Protein AF-A0A3D4UN04-F1 (afdb_monomer_lite)

Sequence (105 aa):
MIKTPAHPDILQAVARTGAILAQEGYNGPVRLVIAGGVAGLLSGLTRATLDCDVLSCSDDDQWERIENAAREAAAELDLPETWLNRECSIYANDFPLGWQDRTEP

pLDDT: mean 80.6, std 15.05, range [31.64, 96.88]

Foldseek 3Di:
DPPDPPQDAVVQLVVQLVVLCVVVVNPDDWDWDWDDPVVCVVVVNDDGDQAIETQDTPDPVVVVSSLVSSLVSCVVRVGPSCRYPNPCPVCVVVDPPCVVVVRDD

Secondary structure (DSSP, 8-state):
------PPPHHHHHHHHHHHHHHTT--SPP-EEEEHHHHHHHTT-----S-EEEEEES-HHHHHHHHHHHHHHHHHHT--TTSEESGGGGGGGGSPTTTGGGS--

Radius of gyration: 14.55 Å; chains: 1; bounding box: 47×24×37 Å

Structure (mmCIF, N/CA/C/O backbone):
data_AF-A0A3D4UN04-F1
#
_entry.id   AF-A0A3D4UN04-F1
#
loop_
_atom_site.group_PDB
_atom_site.id
_atom_site.type_symbol
_atom_site.label_atom_id
_atom_s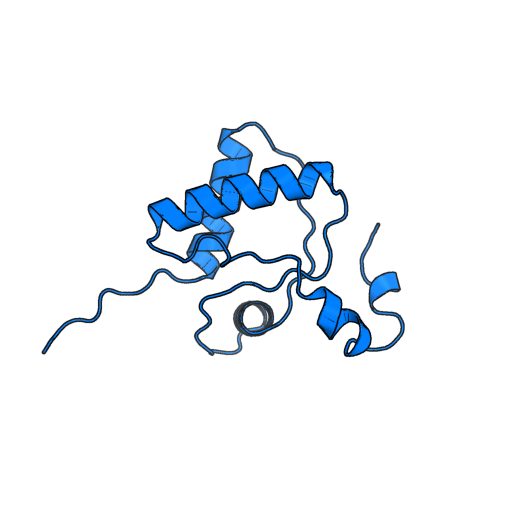ite.label_alt_id
_atom_site.label_comp_id
_atom_site.label_asym_id
_atom_site.label_entity_id
_atom_site.label_seq_id
_atom_site.pdbx_PDB_ins_code
_atom_site.Cartn_x
_atom_site.Cartn_y
_atom_site.Cartn_z
_atom_site.occupancy
_atom_site.B_iso_or_equiv
_atom_site.auth_seq_id
_atom_site.auth_comp_id
_atom_site.auth_asym_id
_atom_site.auth_atom_id
_atom_site.pdbx_PDB_model_num
ATOM 1 N N . MET A 1 1 ? 33.393 4.620 9.721 1.00 44.44 1 MET A N 1
ATOM 2 C CA . MET A 1 1 ? 32.382 3.816 9.005 1.00 44.44 1 MET A CA 1
ATOM 3 C C . MET A 1 1 ? 31.030 4.360 9.437 1.00 44.44 1 MET A C 1
ATOM 5 O O . MET A 1 1 ? 30.648 4.146 10.580 1.00 44.44 1 MET A O 1
ATOM 9 N N . ILE A 1 2 ? 30.402 5.204 8.615 1.00 38.44 2 ILE A N 1
ATOM 10 C CA . ILE A 1 2 ? 29.077 5.756 8.926 1.00 38.44 2 ILE A CA 1
ATOM 11 C C . ILE A 1 2 ? 28.105 4.590 8.749 1.00 38.44 2 ILE A C 1
ATOM 13 O O . ILE A 1 2 ? 27.993 4.058 7.648 1.00 38.44 2 ILE A O 1
ATOM 17 N N . LYS A 1 3 ? 27.494 4.120 9.840 1.00 31.64 3 LYS A N 1
ATOM 18 C CA . LYS A 1 3 ? 26.382 3.175 9.750 1.00 31.64 3 LYS A CA 1
ATOM 19 C C . LYS A 1 3 ? 25.225 3.956 9.146 1.00 31.64 3 LYS A C 1
ATOM 21 O O . LYS A 1 3 ? 24.670 4.815 9.824 1.00 31.64 3 LYS A O 1
ATOM 26 N N . THR A 1 4 ? 24.912 3.707 7.881 1.00 40.75 4 THR A N 1
ATOM 27 C CA . THR A 1 4 ? 23.627 4.126 7.326 1.00 40.75 4 THR A CA 1
ATOM 28 C C . THR A 1 4 ? 22.555 3.529 8.240 1.00 40.75 4 THR A C 1
ATOM 30 O O . THR A 1 4 ? 22.646 2.328 8.527 1.00 40.75 4 THR A O 1
ATOM 33 N N . PRO A 1 5 ? 21.619 4.323 8.791 1.00 44.84 5 PRO A N 1
ATOM 34 C CA . PRO A 1 5 ? 20.500 3.755 9.527 1.00 44.84 5 PRO A CA 1
ATOM 35 C C . PRO A 1 5 ? 19.844 2.693 8.640 1.00 44.84 5 PRO A C 1
ATOM 37 O O . PRO A 1 5 ? 19.756 2.866 7.423 1.00 44.84 5 PRO A O 1
ATOM 40 N N . ALA A 1 6 ? 19.490 1.550 9.227 1.00 55.56 6 ALA A N 1
ATOM 41 C CA . ALA A 1 6 ? 18.748 0.533 8.501 1.00 55.56 6 ALA A CA 1
ATOM 42 C C . ALA A 1 6 ? 17.419 1.178 8.104 1.00 55.56 6 ALA A C 1
ATOM 44 O O . ALA A 1 6 ? 16.586 1.422 8.975 1.00 55.56 6 ALA A O 1
ATOM 45 N N . HIS A 1 7 ? 17.271 1.535 6.826 1.00 57.25 7 HIS A N 1
ATOM 46 C CA . HIS A 1 7 ? 15.988 1.998 6.321 1.00 57.25 7 HIS A CA 1
ATOM 47 C C . HIS A 1 7 ? 14.961 0.898 6.607 1.00 57.25 7 HIS A C 1
ATOM 49 O O . HIS A 1 7 ? 15.279 -0.279 6.387 1.00 57.25 7 HIS A O 1
ATOM 55 N N . PRO A 1 8 ? 13.784 1.250 7.145 1.00 65.19 8 PRO A N 1
ATOM 56 C CA . PRO A 1 8 ? 12.751 0.268 7.410 1.00 65.19 8 PRO A CA 1
ATOM 57 C C . PRO A 1 8 ? 12.417 -0.490 6.134 1.00 65.19 8 PRO A C 1
ATOM 59 O O . PRO A 1 8 ? 12.373 0.073 5.040 1.00 65.19 8 PRO A O 1
ATOM 62 N N . ASP A 1 9 ? 12.210 -1.791 6.295 1.00 83.56 9 ASP A N 1
ATOM 63 C CA . ASP A 1 9 ? 11.784 -2.653 5.205 1.00 83.56 9 ASP A CA 1
ATOM 64 C C . ASP A 1 9 ? 10.377 -2.225 4.762 1.00 83.56 9 ASP A C 1
ATOM 66 O O . ASP A 1 9 ? 9.489 -2.023 5.590 1.00 83.56 9 ASP A O 1
ATOM 70 N N . ILE A 1 10 ? 10.141 -2.110 3.458 1.00 87.56 10 ILE A N 1
ATOM 71 C CA . ILE A 1 10 ? 8.818 -1.802 2.906 1.00 87.56 10 ILE A CA 1
ATOM 72 C C . ILE A 1 10 ? 7.759 -2.814 3.381 1.00 87.56 10 ILE A C 1
ATOM 74 O O . ILE A 1 10 ? 6.599 -2.465 3.587 1.00 87.56 10 ILE A O 1
ATOM 78 N N . LEU A 1 11 ? 8.163 -4.060 3.659 1.00 88.00 11 LEU A N 1
ATOM 79 C CA . LEU A 1 11 ? 7.290 -5.078 4.245 1.00 88.00 11 LEU A CA 1
ATOM 80 C C . LEU A 1 11 ? 6.897 -4.745 5.692 1.00 88.00 11 LEU A C 1
ATOM 82 O O . LEU A 1 11 ? 5.776 -5.038 6.111 1.00 88.00 11 LEU A O 1
ATOM 86 N N . GLN A 1 12 ? 7.787 -4.096 6.448 1.00 91.38 12 GLN A N 1
ATOM 87 C CA . GLN A 1 12 ? 7.478 -3.568 7.776 1.00 91.38 12 GLN A CA 1
ATOM 88 C C . GLN A 1 12 ? 6.447 -2.438 7.684 1.00 91.38 12 GLN A C 1
ATOM 90 O O . GLN A 1 12 ? 5.528 -2.402 8.501 1.00 91.38 12 GLN A O 1
ATOM 95 N N . ALA A 1 13 ? 6.550 -1.562 6.681 1.00 92.31 13 ALA A N 1
ATOM 96 C CA . ALA A 1 13 ? 5.578 -0.492 6.452 1.00 92.31 13 ALA A CA 1
ATOM 97 C C . ALA A 1 13 ? 4.184 -1.036 6.096 1.00 92.31 13 ALA A C 1
ATOM 99 O O . ALA A 1 13 ? 3.181 -0.603 6.671 1.00 92.31 13 ALA A O 1
ATOM 100 N N . VAL A 1 14 ? 4.113 -2.060 5.235 1.00 91.44 14 VAL A N 1
AT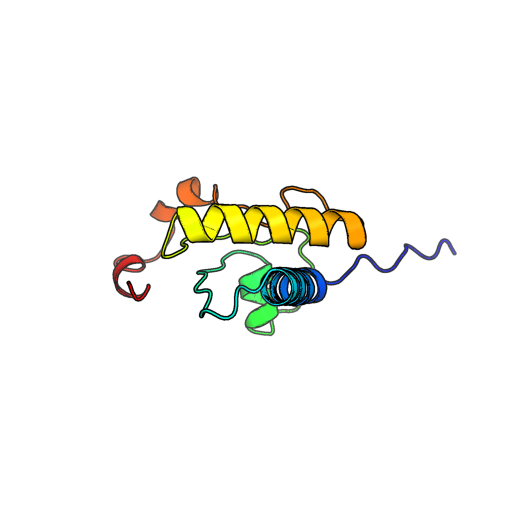OM 101 C CA . VAL A 1 14 ? 2.858 -2.767 4.915 1.00 91.44 14 VAL A CA 1
ATOM 102 C C . VAL A 1 14 ? 2.253 -3.408 6.166 1.00 91.44 14 VAL A C 1
ATOM 104 O O . VAL A 1 14 ? 1.072 -3.211 6.458 1.00 91.44 14 VAL A O 1
ATOM 107 N N . ALA A 1 15 ? 3.059 -4.131 6.949 1.00 92.50 15 ALA A N 1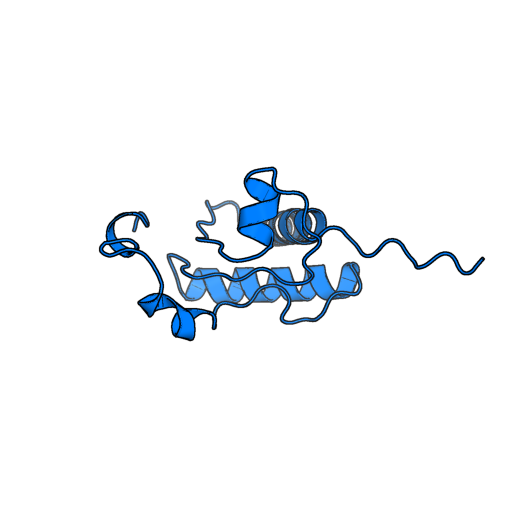
ATOM 108 C CA . ALA A 1 15 ? 2.593 -4.749 8.187 1.00 92.50 15 ALA A CA 1
ATOM 109 C C . ALA A 1 15 ? 2.106 -3.705 9.205 1.00 92.50 15 ALA A C 1
ATOM 111 O O . ALA A 1 15 ? 1.085 -3.911 9.866 1.00 92.50 15 ALA A O 1
ATOM 112 N N . ARG A 1 16 ? 2.804 -2.566 9.316 1.00 95.50 16 ARG A N 1
ATOM 113 C CA . ARG A 1 16 ? 2.426 -1.497 10.243 1.00 95.50 16 ARG A CA 1
ATOM 114 C C . ARG A 1 16 ? 1.129 -0.809 9.834 1.00 95.50 16 ARG A C 1
ATOM 116 O O . ARG A 1 16 ? 0.284 -0.595 10.698 1.00 95.50 16 ARG A O 1
ATOM 123 N N . THR A 1 17 ? 0.933 -0.572 8.539 1.00 95.12 17 THR A N 1
ATOM 124 C CA . THR A 1 17 ? -0.327 -0.049 7.985 1.00 95.12 17 THR A CA 1
ATOM 125 C C . THR A 1 17 ? -1.507 -0.940 8.371 1.00 95.12 17 THR A C 1
ATOM 127 O O . THR A 1 17 ? -2.511 -0.457 8.889 1.00 95.12 17 THR A O 1
ATOM 130 N N . GLY A 1 18 ? -1.364 -2.262 8.216 1.00 94.31 18 GLY A N 1
ATOM 131 C CA . GLY A 1 18 ? -2.391 -3.217 8.642 1.00 94.31 18 GLY A CA 1
ATOM 132 C C . GLY A 1 18 ? -2.671 -3.177 10.150 1.00 94.31 18 GLY A C 1
ATOM 133 O O . GLY A 1 18 ? -3.822 -3.277 10.570 1.00 94.31 18 GLY A O 1
ATOM 134 N N . ALA A 1 19 ? -1.637 -2.989 10.974 1.00 95.62 19 ALA A N 1
ATOM 135 C CA . ALA A 1 19 ? -1.799 -2.862 12.420 1.00 95.62 19 ALA A CA 1
ATOM 136 C C . ALA A 1 19 ? -2.537 -1.574 12.827 1.00 95.62 19 ALA A C 1
ATOM 138 O O . ALA A 1 19 ? -3.340 -1.623 13.756 1.00 95.62 19 ALA A O 1
ATOM 139 N N . ILE A 1 20 ? -2.287 -0.452 12.146 1.00 96.81 20 ILE A N 1
ATOM 140 C CA . ILE A 1 20 ? -2.984 0.823 12.388 1.00 96.81 20 ILE A CA 1
ATOM 141 C C . ILE A 1 20 ? -4.466 0.687 12.024 1.00 96.81 20 ILE A C 1
ATOM 143 O O . ILE A 1 20 ? -5.322 0.952 12.863 1.00 96.81 20 ILE A O 1
ATOM 147 N N . LEU A 1 21 ? -4.784 0.131 10.849 1.00 94.94 21 LEU A N 1
ATOM 148 C CA . LEU A 1 21 ? -6.173 -0.141 10.448 1.00 94.94 21 LEU A CA 1
ATOM 149 C C . LEU A 1 21 ? -6.925 -0.986 11.491 1.00 94.94 21 LEU A C 1
ATOM 151 O O . LEU A 1 21 ? -8.054 -0.667 11.868 1.00 94.94 21 LEU A O 1
ATOM 155 N N . ALA A 1 22 ? -6.285 -2.036 12.014 1.00 94.50 22 ALA A N 1
ATOM 156 C CA . ALA A 1 22 ? -6.875 -2.867 13.061 1.00 94.50 22 ALA A CA 1
ATOM 157 C C . ALA A 1 22 ? -7.105 -2.091 14.375 1.00 94.50 22 ALA A C 1
ATOM 159 O O . ALA A 1 22 ? -8.129 -2.286 15.034 1.00 94.50 22 ALA A O 1
ATOM 160 N N . GLN A 1 23 ? -6.183 -1.196 14.753 1.00 95.38 23 GLN A N 1
ATOM 161 C CA . GLN A 1 23 ? -6.305 -0.332 15.937 1.00 95.38 23 GLN A CA 1
ATOM 162 C C . GLN A 1 23 ? -7.466 0.664 15.813 1.00 95.38 23 GLN A C 1
ATOM 164 O O . GLN A 1 23 ? -8.153 0.924 16.800 1.00 95.38 23 GLN A O 1
ATOM 169 N N . GLU A 1 24 ? -7.748 1.145 14.603 1.00 93.81 24 GLU A N 1
ATOM 170 C CA . GLU A 1 24 ? -8.899 2.003 14.290 1.00 93.81 24 GLU A CA 1
ATOM 171 C C . GLU A 1 24 ? -10.235 1.238 14.208 1.00 93.81 24 GLU A C 1
ATOM 173 O O . GLU A 1 24 ? -11.288 1.816 13.930 1.00 93.81 24 GLU A O 1
ATOM 178 N N . GLY A 1 25 ? -10.219 -0.074 14.463 1.00 92.69 25 GLY A N 1
ATOM 179 C CA . GLY A 1 25 ? -11.403 -0.930 14.441 1.00 92.69 25 GLY A CA 1
ATOM 180 C C . GLY A 1 25 ? -11.762 -1.466 13.055 1.00 92.69 25 GLY A C 1
ATOM 181 O O . GLY A 1 25 ? -12.805 -2.111 12.905 1.00 92.69 25 GLY A O 1
ATOM 182 N N . TYR A 1 26 ? -10.911 -1.257 12.047 1.00 90.69 26 TYR A N 1
ATOM 183 C CA . TYR A 1 26 ? -11.088 -1.837 10.723 1.00 90.69 26 TYR A CA 1
ATOM 184 C C . TYR A 1 26 ? -10.561 -3.278 10.694 1.00 90.69 26 TYR A C 1
ATOM 186 O O . TYR A 1 26 ? -9.371 -3.532 10.546 1.00 90.69 26 TYR A O 1
ATOM 194 N N . ASN A 1 27 ? -11.477 -4.239 10.828 1.00 86.50 27 ASN A N 1
ATOM 195 C CA . ASN A 1 27 ? -11.166 -5.676 10.835 1.00 86.50 27 ASN A CA 1
ATOM 196 C C . ASN A 1 27 ? -11.621 -6.403 9.554 1.00 86.50 27 ASN A C 1
ATOM 198 O O . ASN A 1 27 ? -11.618 -7.633 9.499 1.00 86.50 27 ASN A O 1
ATOM 202 N N . GLY A 1 28 ? -12.075 -5.654 8.544 1.00 85.81 28 GLY A N 1
ATOM 203 C CA . GLY A 1 28 ? -12.487 -6.204 7.254 1.00 85.81 28 GLY A CA 1
ATOM 204 C C . GLY A 1 28 ? -11.288 -6.611 6.388 1.00 85.81 28 GLY A C 1
ATOM 205 O O . GLY A 1 28 ? -10.179 -6.114 6.598 1.00 85.81 28 GLY A O 1
ATOM 206 N N . PRO A 1 29 ? -11.479 -7.502 5.400 1.00 84.81 29 PRO A N 1
ATOM 207 C CA . PRO A 1 29 ? -10.421 -7.822 4.453 1.00 84.81 29 PRO A CA 1
ATOM 208 C C . PRO A 1 29 ? -10.085 -6.598 3.592 1.00 84.81 29 PRO A C 1
ATOM 210 O O . PRO A 1 29 ? -10.954 -6.034 2.930 1.00 84.81 29 PRO A O 1
ATOM 213 N N . VAL A 1 30 ? -8.804 -6.229 3.564 1.00 85.81 30 VAL A N 1
ATOM 214 C CA . VAL A 1 30 ? -8.249 -5.279 2.594 1.00 85.81 30 VAL A CA 1
ATOM 215 C C . VAL A 1 30 ? -7.699 -6.049 1.405 1.00 85.81 30 VAL A C 1
ATOM 217 O O . VAL A 1 30 ? -6.890 -6.964 1.573 1.00 85.81 30 VAL A O 1
ATOM 220 N N . ARG A 1 31 ? -8.133 -5.679 0.199 1.00 86.56 31 ARG A N 1
ATOM 221 C CA . ARG A 1 31 ? -7.655 -6.265 -1.054 1.00 86.56 31 ARG A CA 1
ATOM 222 C C . ARG A 1 31 ? -6.958 -5.186 -1.864 1.00 86.56 31 ARG A C 1
ATOM 224 O O . ARG A 1 31 ? -7.579 -4.210 -2.272 1.00 86.56 31 ARG A O 1
ATOM 231 N N . LEU A 1 32 ? -5.658 -5.374 -2.067 1.00 87.44 32 LEU A N 1
ATOM 232 C CA . LEU A 1 32 ? -4.817 -4.493 -2.866 1.00 87.44 32 LEU A CA 1
ATOM 233 C C . LEU A 1 32 ? -4.118 -5.310 -3.939 1.00 87.44 32 LEU A C 1
ATOM 235 O O . LEU A 1 32 ? -3.643 -6.418 -3.681 1.00 87.44 32 LEU A O 1
ATOM 239 N N . VAL A 1 33 ? -4.012 -4.731 -5.128 1.00 86.75 33 VAL A N 1
ATOM 240 C CA . VAL A 1 33 ? -3.169 -5.267 -6.194 1.00 86.75 33 VAL A CA 1
ATOM 241 C C . VAL A 1 33 ? -1.912 -4.425 -6.259 1.00 86.75 33 VAL A C 1
ATOM 243 O O . VAL A 1 33 ? -1.967 -3.259 -6.640 1.00 86.75 33 VAL A O 1
ATOM 246 N N . ILE A 1 34 ? -0.792 -5.025 -5.861 1.00 87.50 34 ILE A N 1
ATOM 247 C CA . ILE A 1 34 ? 0.507 -4.359 -5.774 1.00 87.50 34 ILE A CA 1
ATOM 248 C C . ILE A 1 34 ? 1.343 -4.687 -7.013 1.00 87.50 34 ILE A C 1
ATOM 250 O O . ILE A 1 34 ? 1.344 -5.825 -7.490 1.00 87.50 34 ILE A O 1
ATOM 254 N N . ALA A 1 35 ? 2.080 -3.698 -7.508 1.00 85.06 35 ALA A N 1
ATOM 255 C CA . ALA A 1 35 ? 3.037 -3.832 -8.598 1.00 85.06 35 ALA A CA 1
ATOM 256 C C . ALA A 1 35 ? 4.451 -3.399 -8.176 1.00 85.06 35 ALA A C 1
ATOM 258 O O . ALA A 1 35 ? 4.736 -3.149 -7.004 1.00 85.06 35 ALA A O 1
ATOM 259 N N . GLY A 1 36 ? 5.366 -3.360 -9.145 1.00 84.06 36 GLY A N 1
ATOM 260 C CA . GLY A 1 36 ? 6.690 -2.775 -8.955 1.00 84.06 36 GLY A CA 1
ATOM 261 C C . GLY A 1 36 ? 7.602 -3.570 -8.017 1.00 84.06 36 GLY A C 1
ATOM 262 O O . GLY A 1 36 ? 7.582 -4.806 -7.974 1.00 84.06 36 GLY A O 1
ATOM 263 N N . GLY A 1 37 ? 8.459 -2.847 -7.294 1.00 84.25 37 GLY A N 1
ATOM 264 C CA . GLY A 1 37 ? 9.492 -3.437 -6.442 1.00 84.25 37 GLY A CA 1
ATOM 265 C C . GLY A 1 37 ? 8.927 -4.297 -5.309 1.00 84.25 37 GLY A C 1
ATOM 266 O O . GLY A 1 37 ? 9.467 -5.371 -5.043 1.00 84.25 37 GLY A O 1
ATOM 267 N N . VAL A 1 38 ? 7.808 -3.885 -4.701 1.00 87.25 38 VAL A N 1
ATOM 268 C CA . VAL A 1 38 ? 7.156 -4.644 -3.618 1.00 87.25 38 VAL A CA 1
ATOM 269 C C . VAL A 1 38 ? 6.595 -5.965 -4.119 1.00 87.25 38 VAL A C 1
ATOM 271 O O . VAL A 1 38 ? 6.801 -6.987 -3.468 1.00 87.25 38 VAL A O 1
ATOM 274 N N . ALA A 1 39 ? 5.955 -5.991 -5.292 1.00 85.38 39 ALA A N 1
ATOM 275 C CA . ALA A 1 39 ? 5.503 -7.248 -5.891 1.00 85.38 39 ALA A CA 1
ATOM 276 C C . ALA A 1 39 ? 6.683 -8.212 -6.123 1.00 85.38 39 ALA A C 1
ATOM 278 O O . ALA A 1 39 ? 6.584 -9.409 -5.845 1.00 85.38 39 ALA A O 1
ATOM 279 N N . GLY A 1 40 ? 7.832 -7.674 -6.549 1.00 84.19 40 GLY A N 1
ATOM 280 C CA . GLY A 1 40 ? 9.084 -8.420 -6.638 1.00 84.19 40 GLY A CA 1
ATOM 281 C C . GLY A 1 40 ? 9.513 -9.007 -5.290 1.00 84.19 40 GLY A C 1
ATOM 282 O O . GLY A 1 40 ? 9.712 -10.220 -5.200 1.00 84.19 40 GLY A O 1
ATOM 283 N N . LEU A 1 41 ? 9.584 -8.185 -4.241 1.00 84.75 41 LEU A N 1
ATOM 284 C CA . LEU A 1 41 ? 9.942 -8.620 -2.885 1.00 84.75 41 LEU A CA 1
ATOM 285 C C . LEU A 1 41 ? 9.015 -9.723 -2.362 1.00 84.75 41 LEU A C 1
ATOM 287 O O . LEU A 1 41 ? 9.497 -10.747 -1.877 1.00 84.75 41 LEU A O 1
ATOM 291 N N . LEU A 1 42 ? 7.700 -9.561 -2.528 1.00 83.00 42 LEU A N 1
ATOM 292 C CA . LEU A 1 42 ? 6.696 -10.551 -2.123 1.00 83.00 42 LEU A CA 1
ATOM 293 C C . LEU A 1 42 ? 6.833 -11.879 -2.885 1.00 83.00 42 LEU A C 1
ATOM 295 O O . LEU A 1 42 ? 6.524 -12.936 -2.341 1.00 83.00 42 LEU A O 1
ATOM 299 N N . SER A 1 43 ? 7.335 -11.842 -4.123 1.00 83.75 43 SER A N 1
ATOM 300 C CA . SER A 1 43 ? 7.625 -13.037 -4.931 1.00 83.75 43 SER A CA 1
ATOM 301 C C . SER A 1 43 ? 8.993 -13.681 -4.647 1.00 83.75 43 SER A C 1
ATOM 303 O O . SER A 1 43 ? 9.344 -14.680 -5.274 1.00 83.75 43 SER A O 1
ATOM 305 N N . GLY A 1 44 ? 9.775 -13.131 -3.710 1.00 81.62 44 GLY A N 1
ATOM 306 C CA . GLY A 1 44 ? 11.112 -13.619 -3.359 1.00 81.62 44 GLY A CA 1
ATOM 307 C C . GLY A 1 44 ? 12.253 -13.027 -4.195 1.00 81.62 44 GLY A C 1
ATOM 308 O O . GLY A 1 44 ? 13.394 -13.475 -4.070 1.00 81.62 44 GLY A O 1
ATOM 309 N N . LEU A 1 45 ? 11.988 -12.017 -5.032 1.00 81.25 45 LEU A N 1
ATOM 310 C CA . LEU A 1 45 ? 13.036 -11.267 -5.724 1.00 81.25 45 LEU A CA 1
ATOM 311 C C . LEU A 1 45 ? 13.660 -10.256 -4.761 1.00 81.25 45 LEU A C 1
ATOM 313 O O . LEU A 1 45 ? 12.998 -9.352 -4.262 1.00 81.25 45 LEU A O 1
ATOM 317 N N . THR A 1 46 ? 14.963 -10.368 -4.526 1.00 67.44 46 THR A N 1
ATOM 318 C CA . THR A 1 46 ? 15.686 -9.471 -3.620 1.00 67.44 46 THR A CA 1
ATOM 319 C C . THR A 1 46 ? 16.098 -8.189 -4.338 1.00 67.44 46 THR A C 1
ATOM 321 O O . THR A 1 46 ? 17.214 -8.080 -4.852 1.00 67.44 46 THR A O 1
ATOM 324 N N . ARG A 1 47 ? 15.199 -7.205 -4.376 1.00 71.25 47 ARG A N 1
ATOM 325 C CA . ARG A 1 47 ? 15.506 -5.832 -4.790 1.00 71.25 47 ARG A CA 1
ATOM 326 C C . ARG A 1 47 ? 14.941 -4.865 -3.758 1.00 71.25 47 ARG A C 1
ATOM 328 O O . ARG A 1 47 ? 13.746 -4.882 -3.506 1.00 71.25 47 ARG A O 1
ATOM 335 N N . ALA A 1 48 ? 15.794 -4.018 -3.186 1.00 74.31 48 ALA A N 1
ATOM 336 C CA . ALA A 1 48 ? 15.330 -2.940 -2.319 1.00 74.31 48 ALA A CA 1
ATOM 337 C C . ALA A 1 48 ? 14.423 -1.980 -3.108 1.00 74.31 48 ALA A C 1
ATOM 339 O O . ALA A 1 48 ? 14.747 -1.615 -4.242 1.00 74.31 48 ALA A O 1
ATOM 340 N N . THR A 1 49 ? 13.312 -1.578 -2.500 1.00 83.69 49 THR A N 1
ATOM 341 C CA . THR A 1 49 ? 12.372 -0.579 -3.019 1.00 83.69 49 THR A CA 1
ATOM 342 C C . THR A 1 49 ? 11.915 0.300 -1.858 1.00 83.69 49 THR A C 1
ATOM 344 O O . THR A 1 49 ? 11.972 -0.140 -0.709 1.00 83.69 49 THR A O 1
ATOM 347 N N . LEU A 1 50 ? 11.546 1.547 -2.141 1.00 81.50 50 LEU A N 1
ATOM 348 C CA . LEU A 1 50 ? 11.184 2.542 -1.118 1.00 81.50 50 LEU A CA 1
ATOM 349 C C . LEU A 1 50 ? 9.705 2.949 -1.185 1.00 81.50 50 LEU A C 1
ATOM 351 O O . LEU A 1 50 ? 9.243 3.735 -0.365 1.00 81.50 50 LEU A O 1
ATOM 355 N N . ASP A 1 51 ? 8.987 2.409 -2.158 1.00 84.31 51 ASP A N 1
ATOM 356 C CA . ASP A 1 51 ? 7.605 2.686 -2.508 1.00 84.31 51 ASP A CA 1
ATOM 357 C C . ASP A 1 51 ? 6.869 1.383 -2.852 1.00 84.31 51 ASP A C 1
ATOM 359 O O . ASP A 1 51 ? 7.480 0.339 -3.094 1.00 84.31 51 ASP A O 1
ATOM 363 N N . CYS A 1 52 ? 5.545 1.452 -2.825 1.00 88.44 52 CYS A N 1
ATOM 364 C CA . CYS A 1 52 ? 4.583 0.384 -3.001 1.00 88.44 52 CYS A CA 1
ATOM 365 C C . CYS A 1 52 ? 3.478 0.886 -3.934 1.00 88.44 52 CYS A C 1
ATOM 367 O O . CYS A 1 52 ? 2.555 1.598 -3.530 1.00 88.44 52 CYS A O 1
ATOM 369 N N . ASP A 1 53 ? 3.586 0.477 -5.192 1.00 88.75 53 ASP A N 1
ATOM 370 C CA . ASP A 1 53 ? 2.643 0.825 -6.243 1.00 88.75 53 ASP A CA 1
ATOM 371 C C . ASP A 1 53 ? 1.349 0.014 -6.102 1.00 88.75 53 ASP A C 1
ATOM 373 O O . ASP A 1 53 ? 1.359 -1.212 -6.256 1.00 88.75 53 ASP A O 1
ATOM 377 N N . VAL A 1 54 ? 0.224 0.686 -5.859 1.00 89.19 54 VAL A N 1
ATOM 378 C CA . VAL A 1 54 ? -1.110 0.077 -5.795 1.00 89.19 54 VAL A CA 1
ATOM 379 C C . VAL A 1 54 ? -1.853 0.343 -7.100 1.00 89.19 54 VAL A C 1
ATOM 381 O O . VAL A 1 54 ? -2.148 1.479 -7.456 1.00 89.19 54 VAL A O 1
ATOM 384 N N . LEU A 1 55 ? -2.201 -0.720 -7.819 1.00 83.19 55 LEU A N 1
ATOM 385 C CA . LEU A 1 55 ? -2.944 -0.633 -9.080 1.00 83.19 55 LEU A CA 1
ATOM 386 C C . LEU A 1 55 ? -4.450 -0.571 -8.880 1.00 83.19 55 LEU A C 1
ATOM 388 O O . LEU A 1 55 ? -5.167 0.033 -9.674 1.00 83.19 55 LEU A O 1
ATOM 392 N N . SER A 1 56 ? -4.932 -1.293 -7.872 1.00 81.25 56 SER A N 1
ATOM 393 C CA . SER A 1 56 ? -6.353 -1.458 -7.620 1.00 81.25 56 SER A CA 1
ATOM 394 C C . SER A 1 56 ? -6.606 -1.687 -6.137 1.00 81.25 56 SER A C 1
ATOM 396 O O . SER A 1 56 ? -5.857 -2.405 -5.466 1.00 81.25 56 SER A O 1
ATOM 398 N N . CYS A 1 57 ? -7.673 -1.057 -5.664 1.00 82.38 57 CYS A N 1
ATOM 399 C CA . CYS A 1 57 ? -8.302 -1.228 -4.366 1.00 82.38 57 CYS A CA 1
ATOM 400 C C . CYS A 1 57 ? -9.808 -1.308 -4.646 1.00 82.38 57 CYS A C 1
ATOM 402 O O . CYS A 1 57 ? -10.306 -0.526 -5.457 1.00 82.38 57 CYS A O 1
ATOM 404 N N . SER A 1 58 ? -10.501 -2.271 -4.039 1.00 73.25 58 SER A N 1
ATOM 405 C CA . SER A 1 58 ? -11.903 -2.575 -4.364 1.00 73.25 58 SER A CA 1
ATOM 406 C C . SER A 1 58 ? -12.881 -1.433 -4.048 1.00 73.25 58 SER A C 1
ATOM 408 O O . SER A 1 58 ? -13.963 -1.391 -4.625 1.00 73.25 58 SER A O 1
ATOM 410 N N . ASP A 1 59 ? -12.524 -0.518 -3.143 1.00 82.44 59 ASP A N 1
ATOM 411 C CA . ASP A 1 59 ? -13.427 0.509 -2.617 1.00 82.44 59 ASP A CA 1
ATOM 412 C C . ASP A 1 59 ? -12.676 1.830 -2.345 1.00 82.44 59 ASP A C 1
ATOM 414 O O . ASP A 1 59 ? -11.618 1.842 -1.712 1.00 82.44 59 ASP A O 1
ATOM 418 N N . ASP A 1 60 ? -13.218 2.950 -2.834 1.00 83.31 60 ASP A N 1
ATOM 419 C CA . ASP A 1 60 ? -12.650 4.293 -2.651 1.00 83.31 60 ASP A CA 1
ATOM 420 C C . ASP A 1 60 ? -12.703 4.746 -1.185 1.00 83.31 60 ASP A C 1
ATOM 422 O O . ASP A 1 60 ? -11.733 5.326 -0.690 1.00 83.31 60 ASP A O 1
ATOM 426 N N . ASP A 1 61 ? -13.779 4.412 -0.464 1.00 85.31 61 ASP A N 1
ATOM 427 C CA . ASP A 1 61 ? -13.911 4.720 0.966 1.00 85.31 61 ASP A CA 1
ATOM 428 C C . ASP A 1 61 ? -12.908 3.893 1.789 1.00 85.31 61 ASP A C 1
ATOM 430 O O . ASP A 1 61 ? -12.394 4.324 2.828 1.00 85.31 61 ASP A O 1
ATOM 434 N N . GLN A 1 62 ? -12.606 2.679 1.320 1.00 88.31 62 GLN A N 1
ATOM 435 C CA . GLN A 1 62 ? -11.571 1.829 1.897 1.00 88.31 62 GLN A CA 1
ATOM 436 C C . GLN A 1 62 ? -10.174 2.393 1.607 1.00 88.31 62 GLN A C 1
ATOM 438 O O . GLN A 1 62 ? -9.315 2.363 2.491 1.00 88.31 62 GLN A O 1
ATOM 443 N N . TRP A 1 63 ? -9.952 2.938 0.408 1.00 91.19 63 TRP A N 1
ATOM 444 C CA . TRP A 1 63 ? -8.677 3.538 0.029 1.00 91.19 63 TRP A CA 1
ATOM 445 C C . TRP A 1 63 ? -8.303 4.717 0.928 1.00 91.19 63 TRP A C 1
ATOM 447 O O . TRP A 1 63 ? -7.181 4.743 1.422 1.00 91.19 63 TRP A O 1
ATOM 457 N N . GLU A 1 64 ? -9.224 5.646 1.205 1.00 91.69 64 GLU A N 1
ATOM 458 C CA . GLU A 1 64 ? -8.934 6.804 2.068 1.00 91.69 64 GLU A CA 1
ATOM 459 C C . GLU A 1 64 ? -8.429 6.368 3.456 1.00 91.69 64 GLU A C 1
ATOM 461 O O . GLU A 1 64 ? -7.470 6.922 3.996 1.00 91.69 64 GLU A O 1
ATOM 466 N N . ARG A 1 65 ? -9.026 5.313 4.022 1.00 92.81 65 ARG A N 1
ATOM 467 C CA . ARG A 1 65 ? -8.595 4.739 5.307 1.00 92.81 65 ARG A CA 1
ATOM 468 C C . ARG A 1 65 ? -7.205 4.121 5.217 1.00 92.81 65 ARG A C 1
ATOM 470 O O . ARG A 1 65 ? -6.371 4.362 6.085 1.00 92.81 65 ARG A O 1
ATOM 477 N N . ILE A 1 66 ? -6.956 3.334 4.171 1.00 94.06 66 ILE A N 1
ATOM 478 C CA . ILE A 1 66 ? -5.654 2.702 3.927 1.00 94.06 66 ILE A CA 1
ATOM 479 C C . ILE A 1 66 ? -4.572 3.766 3.755 1.00 94.06 66 ILE A C 1
ATOM 481 O O . ILE A 1 66 ? -3.502 3.642 4.342 1.00 94.06 66 ILE A O 1
ATOM 485 N N . GLU A 1 67 ? -4.854 4.811 2.985 1.00 94.31 67 GLU A N 1
ATOM 486 C CA . GLU A 1 67 ? -3.931 5.910 2.727 1.00 94.31 67 GLU A CA 1
ATOM 487 C C . GLU A 1 67 ? -3.596 6.674 4.013 1.00 94.31 67 GLU A C 1
ATOM 489 O O . GLU A 1 67 ? -2.423 6.920 4.290 1.00 94.31 67 GLU A O 1
ATOM 494 N N . ASN A 1 68 ? -4.593 6.980 4.846 1.00 95.06 68 ASN A N 1
ATOM 495 C CA . ASN A 1 68 ? -4.365 7.627 6.139 1.00 95.06 68 ASN A CA 1
ATOM 496 C C . ASN A 1 68 ? -3.505 6.757 7.071 1.00 95.06 68 ASN A C 1
ATOM 498 O O . ASN A 1 68 ? -2.507 7.239 7.611 1.00 95.06 68 ASN A O 1
ATOM 502 N N . ALA A 1 69 ? -3.819 5.464 7.185 1.00 96.25 69 ALA A N 1
ATOM 503 C CA . ALA A 1 69 ? -3.025 4.525 7.975 1.00 96.25 69 AL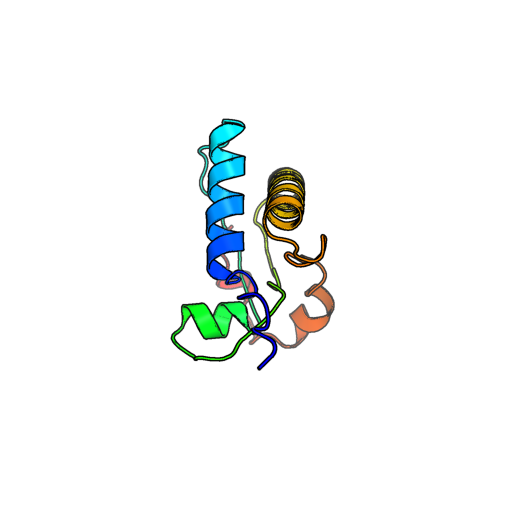A A CA 1
ATOM 504 C C . ALA A 1 69 ? -1.593 4.360 7.429 1.00 96.25 69 ALA A C 1
ATOM 506 O O . ALA A 1 69 ? -0.637 4.227 8.195 1.00 96.25 69 ALA A O 1
ATOM 507 N N . ALA A 1 70 ? -1.419 4.396 6.105 1.00 95.38 70 ALA A N 1
ATOM 508 C CA . ALA A 1 70 ? -0.113 4.311 5.462 1.00 95.38 70 ALA A CA 1
ATOM 509 C C . ALA A 1 70 ? 0.733 5.565 5.707 1.00 95.38 70 ALA A C 1
ATOM 511 O O . ALA A 1 70 ? 1.941 5.442 5.907 1.00 95.38 70 ALA A O 1
ATOM 512 N N . ARG A 1 71 ? 0.123 6.757 5.738 1.00 95.75 71 ARG A N 1
ATOM 513 C CA . ARG A 1 71 ? 0.806 8.009 6.105 1.00 95.75 71 ARG A CA 1
ATOM 514 C C . ARG A 1 71 ? 1.251 8.004 7.565 1.00 95.75 71 ARG A C 1
ATOM 516 O O . ARG A 1 71 ? 2.368 8.424 7.857 1.00 95.75 71 ARG A O 1
ATOM 523 N N . GLU A 1 72 ? 0.430 7.479 8.471 1.00 96.88 72 GLU A N 1
ATOM 524 C CA . GLU A 1 72 ? 0.823 7.310 9.874 1.00 96.88 72 GLU A CA 1
ATOM 525 C C . GLU A 1 72 ? 1.985 6.312 10.011 1.00 96.88 72 GLU A C 1
ATOM 527 O O . GLU A 1 72 ? 2.995 6.625 10.643 1.00 96.88 72 GLU A O 1
ATOM 532 N N . ALA A 1 73 ? 1.916 5.162 9.329 1.00 95.50 73 ALA A N 1
ATOM 533 C CA . ALA A 1 73 ? 3.032 4.217 9.272 1.00 95.50 73 ALA A CA 1
ATOM 534 C C . ALA A 1 73 ? 4.304 4.860 8.693 1.00 95.50 73 ALA A C 1
ATOM 536 O O . ALA A 1 73 ? 5.405 4.584 9.170 1.00 95.50 73 ALA A O 1
ATOM 537 N N . ALA A 1 74 ? 4.165 5.729 7.686 1.00 92.69 74 ALA A N 1
ATOM 538 C CA . ALA A 1 74 ? 5.285 6.442 7.085 1.00 92.69 74 ALA A CA 1
ATOM 539 C C . ALA A 1 74 ? 5.974 7.366 8.094 1.00 92.69 74 ALA A C 1
ATOM 541 O O . ALA A 1 74 ? 7.198 7.348 8.205 1.00 92.69 74 ALA A O 1
ATOM 542 N N . ALA A 1 75 ? 5.189 8.119 8.871 1.00 94.25 75 ALA A N 1
ATOM 543 C CA . ALA A 1 75 ? 5.701 9.014 9.901 1.00 94.25 75 ALA A CA 1
ATOM 544 C C . ALA A 1 75 ? 6.442 8.257 11.018 1.00 94.25 75 ALA A C 1
ATOM 546 O O . ALA A 1 75 ? 7.484 8.713 11.485 1.00 94.25 75 ALA A O 1
ATOM 547 N N . GLU A 1 76 ? 5.946 7.086 11.428 1.00 94.75 76 GLU A N 1
ATOM 548 C CA . GLU A 1 76 ? 6.610 6.251 12.439 1.00 94.75 76 GLU A CA 1
ATOM 549 C C . GLU A 1 76 ? 7.917 5.618 11.952 1.00 94.75 76 GLU A C 1
ATOM 551 O O . GLU A 1 76 ? 8.819 5.347 12.750 1.00 94.75 76 GLU A O 1
ATOM 556 N N . LEU A 1 77 ? 8.002 5.348 10.650 1.00 91.62 77 LEU A N 1
ATOM 557 C CA . LEU A 1 77 ? 9.106 4.632 10.025 1.00 91.62 77 LEU A CA 1
ATOM 558 C C . LEU A 1 77 ? 10.063 5.555 9.254 1.00 91.62 77 LEU A C 1
ATOM 560 O O . LEU A 1 77 ? 11.003 5.058 8.651 1.00 91.62 77 LEU A O 1
ATOM 564 N N . ASP A 1 78 ? 9.883 6.876 9.280 1.00 90.06 78 ASP A N 1
ATOM 565 C CA . ASP A 1 78 ? 10.720 7.818 8.513 1.00 90.06 78 ASP A CA 1
ATOM 566 C C . ASP A 1 78 ? 10.730 7.498 6.996 1.00 90.06 78 ASP A C 1
ATOM 568 O O . ASP A 1 78 ? 11.772 7.455 6.336 1.00 90.06 78 ASP A O 1
ATOM 572 N N . LEU A 1 79 ? 9.543 7.216 6.443 1.00 87.56 79 LEU A N 1
ATOM 573 C CA . LEU A 1 79 ? 9.310 6.996 5.012 1.00 87.56 79 LEU A CA 1
ATOM 574 C C . LEU A 1 79 ? 8.587 8.197 4.378 1.00 87.56 79 LEU A C 1
ATOM 576 O O . LEU A 1 79 ? 7.896 8.942 5.075 1.00 87.56 79 LEU A O 1
ATOM 580 N N . PRO A 1 80 ? 8.689 8.389 3.048 1.00 88.75 80 PRO A N 1
ATOM 581 C CA . PRO A 1 80 ? 7.878 9.381 2.347 1.00 88.75 80 PRO A CA 1
ATOM 582 C C . PRO A 1 80 ? 6.380 9.118 2.544 1.00 88.75 80 PRO A C 1
ATOM 584 O O . PRO A 1 80 ? 5.942 7.979 2.431 1.00 88.75 80 PRO A O 1
ATOM 587 N N . GLU A 1 81 ? 5.571 10.162 2.743 1.00 89.81 81 GLU A N 1
ATOM 588 C CA . GLU A 1 81 ? 4.107 10.031 2.895 1.00 89.81 81 GLU A CA 1
ATOM 589 C C . GLU A 1 81 ? 3.433 9.339 1.698 1.00 89.81 81 GLU A C 1
ATOM 591 O O . GLU A 1 81 ? 2.383 8.720 1.839 1.00 89.81 81 GLU A O 1
ATOM 596 N N . THR A 1 82 ? 4.057 9.417 0.523 1.00 87.81 82 THR A N 1
ATOM 597 C CA . THR A 1 82 ? 3.589 8.825 -0.734 1.00 87.81 82 THR A CA 1
ATOM 598 C C . THR A 1 82 ? 4.177 7.440 -1.005 1.00 87.81 82 THR A C 1
ATOM 600 O O . THR A 1 82 ? 4.165 7.005 -2.151 1.00 87.81 82 THR A O 1
ATOM 603 N N . TRP A 1 83 ? 4.749 6.758 -0.005 1.00 90.75 83 TRP A N 1
ATOM 604 C CA . TRP A 1 83 ? 5.328 5.424 -0.206 1.00 90.75 83 TRP A CA 1
ATOM 605 C C . TRP A 1 83 ? 4.280 4.392 -0.633 1.00 90.75 83 TRP A C 1
ATOM 607 O O . TRP A 1 83 ? 4.641 3.416 -1.270 1.00 90.75 83 TRP A O 1
ATOM 617 N N . L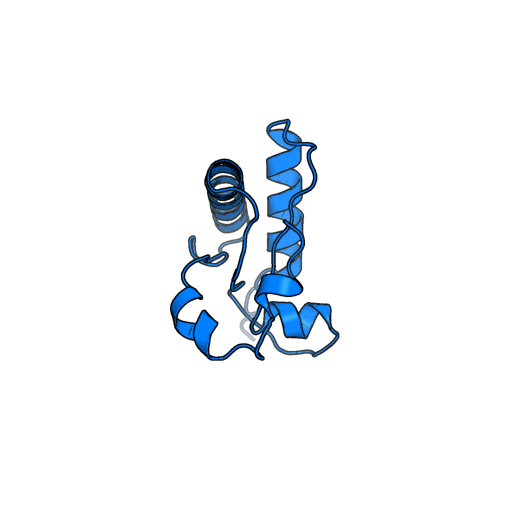EU A 1 84 ? 3.006 4.576 -0.276 1.00 91.75 84 LEU A N 1
ATOM 618 C CA . LEU A 1 84 ? 1.895 3.752 -0.744 1.00 91.75 84 LEU A CA 1
ATOM 619 C C . LEU A 1 84 ? 1.030 4.594 -1.685 1.00 91.75 84 LEU A C 1
ATOM 621 O O . LEU A 1 84 ? 0.219 5.402 -1.236 1.00 91.75 84 LEU A O 1
ATOM 625 N N . ASN A 1 85 ? 1.216 4.428 -2.991 1.00 86.50 85 ASN A N 1
ATOM 626 C CA . ASN A 1 85 ? 0.625 5.297 -4.007 1.00 86.50 85 ASN A CA 1
ATOM 627 C C . ASN A 1 85 ? -0.327 4.527 -4.936 1.00 86.50 85 ASN A C 1
ATOM 629 O O . ASN A 1 85 ? 0.045 3.517 -5.525 1.00 86.50 85 ASN A O 1
ATOM 633 N N . ARG A 1 86 ? -1.557 5.038 -5.108 1.00 83.62 86 ARG A N 1
ATOM 634 C CA . ARG A 1 86 ? -2.584 4.499 -6.030 1.00 83.62 86 ARG A CA 1
ATOM 635 C C . ARG A 1 86 ? -2.529 5.098 -7.444 1.00 83.62 86 ARG A C 1
ATOM 637 O O . ARG A 1 86 ? -3.200 4.627 -8.358 1.00 83.62 86 ARG A O 1
ATOM 644 N N . GLU A 1 87 ? -1.696 6.117 -7.665 1.00 68.38 87 GLU A N 1
ATOM 645 C CA . GLU A 1 87 ? -1.557 6.813 -8.958 1.00 68.38 87 GLU A CA 1
ATOM 646 C C . GLU A 1 87 ? -0.682 6.074 -9.990 1.00 68.38 87 GLU A C 1
ATOM 648 O O . GLU A 1 87 ? -0.215 6.647 -10.973 1.00 68.38 87 GLU A O 1
ATOM 653 N N . CYS A 1 88 ? -0.502 4.764 -9.836 1.00 61.94 88 CYS A N 1
ATOM 654 C CA . CYS A 1 88 ? 0.166 3.919 -10.833 1.00 61.94 88 CYS A CA 1
ATOM 655 C C . CYS A 1 88 ? -0.748 3.602 -12.025 1.00 61.94 88 CYS A C 1
ATOM 657 O O . CYS A 1 88 ? -0.364 2.853 -12.924 1.00 61.94 88 CYS A O 1
ATOM 659 N N . SER A 1 89 ? -1.955 4.174 -12.049 1.00 55.31 89 SER A N 1
ATOM 660 C CA . SER A 1 89 ? -2.935 4.053 -13.128 1.00 55.31 89 SER A CA 1
ATOM 661 C C . SER A 1 89 ? -2.373 4.463 -14.492 1.00 55.31 89 SER A C 1
ATOM 663 O O . SER A 1 89 ? -2.817 3.938 -15.510 1.00 55.31 89 SER A O 1
ATOM 665 N N . ILE A 1 90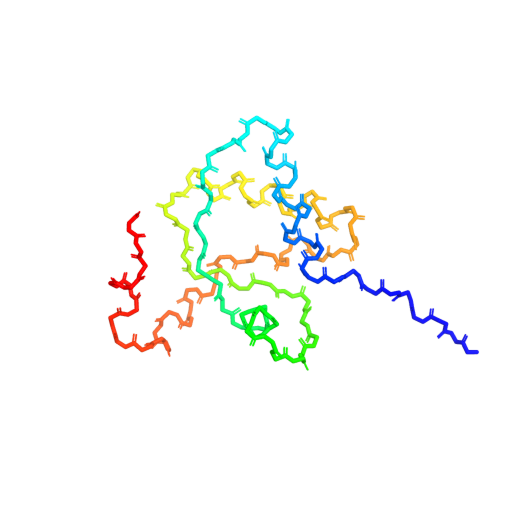 ? -1.338 5.309 -14.536 1.00 53.25 90 ILE A N 1
ATOM 666 C CA . ILE A 1 90 ? -0.609 5.621 -15.776 1.00 53.25 90 ILE A CA 1
ATOM 667 C C . ILE A 1 90 ? 0.010 4.376 -16.436 1.00 53.25 90 ILE A C 1
ATOM 669 O O . ILE A 1 90 ? 0.094 4.319 -17.661 1.00 53.25 90 ILE A O 1
ATOM 673 N N . TYR A 1 91 ? 0.363 3.359 -15.644 1.00 60.62 91 TYR A N 1
ATOM 674 C CA . TYR A 1 91 ? 0.906 2.078 -16.101 1.00 60.62 91 TYR A CA 1
ATOM 675 C C . TYR A 1 91 ? -0.169 0.990 -16.214 1.00 60.62 91 TYR A C 1
ATOM 677 O O . TYR A 1 91 ? 0.141 -0.139 -16.583 1.00 60.62 91 TYR A O 1
ATOM 685 N N . ALA A 1 92 ? -1.447 1.297 -15.947 1.00 60.56 92 ALA A N 1
ATOM 686 C CA . ALA A 1 92 ? -2.557 0.346 -16.088 1.00 60.56 92 ALA A CA 1
ATOM 687 C C . ALA A 1 92 ? -2.629 -0.276 -17.499 1.00 60.56 92 ALA A C 1
ATOM 689 O O . ALA A 1 92 ? -3.074 -1.414 -17.664 1.00 60.56 92 ALA A O 1
ATOM 690 N N . ASN A 1 93 ? -2.167 0.469 -18.509 1.00 57.38 93 ASN A N 1
ATOM 691 C CA . ASN A 1 93 ? -2.104 0.041 -19.907 1.00 57.38 93 ASN A CA 1
ATOM 692 C C . ASN A 1 93 ? -0.926 -0.899 -20.218 1.00 57.38 93 ASN A C 1
ATOM 694 O O . ASN A 1 93 ? -0.938 -1.543 -21.263 1.00 57.38 93 ASN A O 1
ATOM 698 N N . ASP A 1 94 ? 0.060 -1.001 -19.324 1.00 61.91 94 ASP A N 1
ATOM 699 C CA . ASP A 1 94 ? 1.227 -1.877 -19.485 1.00 61.91 94 ASP A CA 1
ATOM 700 C C . ASP A 1 94 ? 0.987 -3.280 -18.905 1.00 61.91 94 ASP A C 1
ATOM 702 O O . ASP A 1 94 ? 1.812 -4.186 -19.056 1.00 61.91 94 ASP A O 1
ATOM 706 N N . PHE A 1 95 ? -0.158 -3.492 -18.253 1.00 62.59 95 PHE A N 1
ATOM 707 C CA . PHE A 1 95 ? -0.532 -4.800 -17.737 1.00 62.59 95 PHE A CA 1
ATOM 708 C C . PHE A 1 95 ? -1.026 -5.734 -18.845 1.00 62.59 95 PHE A C 1
ATOM 710 O O . PHE A 1 95 ? -1.635 -5.294 -19.823 1.00 62.59 95 PHE A O 1
ATOM 717 N N . PRO A 1 96 ? -0.831 -7.059 -18.685 1.00 70.94 96 PRO A N 1
ATOM 718 C CA . PRO A 1 96 ? -1.362 -8.028 -19.631 1.00 70.94 96 PRO A CA 1
ATOM 719 C C . PRO A 1 96 ? -2.877 -7.878 -19.777 1.00 70.94 96 PRO A C 1
ATOM 721 O O . PRO A 1 96 ? -3.573 -7.694 -18.777 1.00 70.94 96 PRO A O 1
ATOM 724 N N . LEU A 1 97 ? -3.381 -8.033 -21.003 1.00 74.69 97 LEU A N 1
ATOM 725 C CA . LEU A 1 97 ? -4.817 -8.030 -21.295 1.00 74.69 97 LEU A CA 1
ATOM 726 C C . LEU A 1 97 ? -5.597 -8.915 -20.304 1.00 74.69 97 LEU A C 1
ATOM 728 O O . LEU A 1 97 ? -5.162 -10.024 -19.974 1.00 74.69 97 LEU A O 1
ATOM 732 N N . GLY A 1 98 ? -6.737 -8.402 -19.834 1.00 73.00 98 GLY A N 1
ATOM 733 C CA . GLY A 1 98 ? -7.607 -9.073 -18.863 1.00 73.00 98 GLY A CA 1
ATOM 734 C C . GLY A 1 98 ? -7.092 -9.041 -17.423 1.00 73.00 98 GLY A C 1
ATOM 735 O O . GLY A 1 98 ? -7.528 -9.844 -16.604 1.00 73.00 98 GLY A O 1
ATOM 736 N N . TRP A 1 99 ? -6.135 -8.168 -17.080 1.00 72.81 99 TRP A N 1
ATOM 737 C CA . TRP A 1 99 ? -5.665 -8.058 -15.696 1.00 72.81 99 TRP A CA 1
ATOM 738 C C . TRP A 1 99 ? -6.770 -7.628 -14.737 1.00 72.81 99 TRP A C 1
ATOM 740 O O . TRP A 1 99 ? -6.799 -8.142 -13.624 1.00 72.81 99 TRP A O 1
ATOM 750 N N . GLN A 1 100 ? -7.687 -6.768 -15.183 1.00 66.81 100 GLN A N 1
ATOM 751 C CA . GLN A 1 100 ? -8.846 -6.336 -14.405 1.00 66.81 100 GLN A CA 1
ATOM 752 C C . GLN A 1 100 ? -9.773 -7.514 -14.080 1.00 66.81 100 GLN A C 1
ATOM 754 O O . GLN A 1 100 ? -10.284 -7.612 -12.974 1.00 66.81 100 GLN A O 1
ATOM 759 N N . ASP A 1 101 ? -9.918 -8.471 -14.998 1.00 77.75 101 ASP A N 1
ATOM 760 C CA . ASP A 1 101 ? -10.744 -9.666 -14.778 1.00 77.75 101 ASP A CA 1
ATOM 761 C C . ASP A 1 101 ? -10.111 -10.643 -13.770 1.00 77.75 101 ASP A C 1
ATOM 763 O O . ASP A 1 101 ? -10.775 -11.543 -13.256 1.00 77.75 101 ASP A O 1
ATOM 767 N N . ARG A 1 102 ? -8.807 -10.489 -13.492 1.00 67.44 102 ARG A N 1
ATOM 768 C CA . ARG A 1 102 ? -8.072 -11.253 -12.469 1.00 67.44 102 ARG A CA 1
ATOM 769 C C . ARG A 1 102 ? -8.087 -10.578 -11.101 1.00 67.44 102 ARG A C 1
ATOM 771 O O . ARG A 1 102 ? -7.655 -11.198 -10.131 1.00 67.44 102 ARG A O 1
ATOM 778 N N . THR A 1 103 ? -8.526 -9.326 -11.019 1.00 53.09 103 THR A N 1
ATOM 779 C CA . THR A 1 103 ? -8.760 -8.661 -9.740 1.00 53.09 103 THR A CA 1
ATOM 780 C C . THR A 1 103 ? -10.186 -8.995 -9.324 1.00 53.09 103 THR A C 1
ATOM 782 O O . THR A 1 103 ? -11.122 -8.643 -10.035 1.00 53.09 103 THR A O 1
ATOM 785 N N . GLU A 1 104 ? -10.357 -9.757 -8.240 1.00 54.44 104 GLU A N 1
ATOM 786 C CA . GLU A 1 104 ? -11.701 -10.036 -7.720 1.00 54.44 104 GLU A CA 1
ATOM 787 C C . GLU A 1 104 ? -12.405 -8.713 -7.364 1.00 54.44 104 GLU A C 1
ATOM 789 O O . GLU A 1 104 ? -11.724 -7.810 -6.867 1.00 54.44 104 GLU A O 1
ATOM 794 N N . PRO A 1 105 ? -13.726 -8.595 -7.609 1.00 52.91 105 PRO A N 1
ATOM 795 C CA . PRO A 1 105 ? -14.496 -7.406 -7.249 1.00 52.91 105 PRO A CA 1
ATOM 796 C C . PRO A 1 105 ? -14.395 -7.093 -5.750 1.00 52.91 105 PRO A C 1
ATOM 798 O O . PRO A 1 105 ? -14.368 -8.045 -4.930 1.00 52.91 105 PRO A O 1
#